Protein AF-A0A842TI03-F1 (afdb_monomer_lite)

Radius of gyration: 13.43 Å; chains: 1; bounding box: 39×19×41 Å

Foldseek 3Di:
DDDDPDDLVVLLVVVVVVCVVVVLVQADAAEAEAVRLCSQVVNCVVCVRNHPYYHYHNYDVDPPPPDD

Secondary structure (DSSP, 8-state):
-------HHHHHHHHHHHHHHTT--SPEEEEEETHHHHHHHHHHHH-GGGEEEEEEES--SS------

pLDDT: mean 90.11, std 12.47, range [51.38, 98.5]

Sequence (68 aa):
MTYYDYSMDIFVEDLNKLINFFNLQKEIFLCGISLSGMIAQNYVLKYPEKVKALILIASSAKADLKRS

Structure (mmCIF, N/CA/C/O backbone):
data_AF-A0A842TI03-F1
#
_entry.id   AF-A0A842TI03-F1
#
loop_
_atom_site.group_PDB
_atom_site.id
_atom_site.type_symbol
_atom_site.label_atom_id
_atom_site.label_alt_id
_atom_site.label_comp_id
_atom_site.label_asym_id
_atom_site.label_entity_id
_atom_site.label_seq_id
_atom_site.pdbx_PDB_ins_code
_atom_site.Cartn_x
_atom_site.Cartn_y
_atom_site.Cartn_z
_atom_site.occupancy
_atom_site.B_iso_or_equiv
_atom_site.auth_seq_id
_atom_site.auth_comp_id
_atom_site.auth_asym_id
_atom_site.auth_atom_id
_atom_site.pdbx_PDB_model_num
ATOM 1 N N . MET A 1 1 ? 30.703 -6.802 4.315 1.00 51.38 1 MET A N 1
ATOM 2 C CA . MET A 1 1 ? 29.629 -6.046 3.639 1.00 51.38 1 MET A CA 1
ATOM 3 C C . MET A 1 1 ? 28.399 -6.930 3.617 1.00 51.38 1 MET A C 1
ATOM 5 O O . MET A 1 1 ? 28.444 -7.968 2.974 1.00 51.38 1 MET A O 1
ATOM 9 N N . THR A 1 2 ? 27.360 -6.598 4.376 1.00 55.72 2 THR A N 1
ATOM 10 C CA . THR A 1 2 ? 26.084 -7.323 4.322 1.00 55.72 2 THR A CA 1
ATOM 11 C C . THR A 1 2 ? 25.328 -6.867 3.077 1.00 55.72 2 THR A C 1
ATOM 13 O O . THR A 1 2 ? 24.979 -5.693 2.971 1.00 55.72 2 THR A O 1
ATOM 16 N N . TYR A 1 3 ? 25.145 -7.766 2.111 1.00 58.88 3 TYR A N 1
ATOM 17 C CA . TYR A 1 3 ? 24.288 -7.530 0.951 1.00 58.88 3 TYR A CA 1
ATOM 18 C C . TYR A 1 3 ? 22.837 -7.572 1.445 1.00 58.88 3 TYR A C 1
ATOM 20 O O . TYR A 1 3 ? 22.432 -8.562 2.049 1.00 58.88 3 TYR A O 1
ATOM 28 N N . TYR A 1 4 ? 22.086 -6.487 1.267 1.00 65.00 4 TYR A N 1
ATOM 29 C CA . TYR A 1 4 ? 20.642 -6.511 1.478 1.00 65.00 4 TYR A CA 1
ATOM 30 C C . TYR A 1 4 ? 19.997 -6.895 0.155 1.00 65.00 4 TYR A C 1
ATOM 32 O O . TYR A 1 4 ? 20.145 -6.171 -0.832 1.00 65.00 4 TYR A O 1
ATOM 40 N N . ASP A 1 5 ? 19.294 -8.022 0.136 1.00 74.38 5 ASP A N 1
ATOM 41 C CA . ASP A 1 5 ? 18.477 -8.410 -1.007 1.00 74.38 5 ASP A CA 1
ATOM 42 C C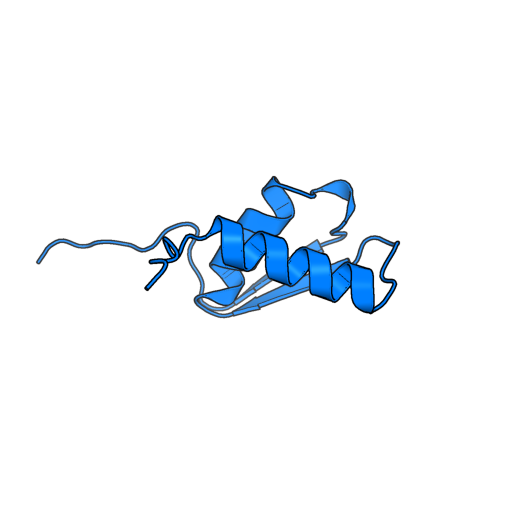 . ASP A 1 5 ? 17.305 -7.432 -1.116 1.00 74.38 5 ASP A C 1
ATOM 44 O O . ASP A 1 5 ? 16.294 -7.555 -0.424 1.00 74.38 5 ASP A O 1
ATOM 48 N N . TYR A 1 6 ? 17.471 -6.411 -1.960 1.00 77.38 6 TYR A N 1
ATOM 49 C CA . TYR A 1 6 ? 16.413 -5.453 -2.253 1.00 77.38 6 TYR A CA 1
ATOM 50 C C . TYR A 1 6 ? 15.216 -6.187 -2.852 1.00 77.38 6 TYR A C 1
ATOM 52 O O . TYR A 1 6 ? 15.295 -6.774 -3.932 1.00 77.38 6 TYR A O 1
ATOM 60 N N . SER A 1 7 ? 14.093 -6.124 -2.146 1.00 90.00 7 SER A N 1
ATOM 61 C CA . SER A 1 7 ? 12.848 -6.773 -2.534 1.00 90.00 7 SER A CA 1
ATOM 62 C C . SER A 1 7 ? 11.668 -5.820 -2.373 1.00 90.00 7 SER A C 1
ATOM 64 O O . SER A 1 7 ? 11.744 -4.804 -1.676 1.00 90.00 7 SER A O 1
ATOM 66 N N . MET A 1 8 ? 10.547 -6.161 -3.014 1.00 93.69 8 MET A N 1
ATOM 67 C CA . MET A 1 8 ? 9.295 -5.420 -2.845 1.00 93.69 8 MET A CA 1
ATOM 68 C C . MET A 1 8 ? 8.840 -5.401 -1.377 1.00 93.69 8 MET A C 1
ATOM 70 O O . MET A 1 8 ? 8.296 -4.398 -0.919 1.00 93.69 8 MET A O 1
ATOM 74 N N . ASP A 1 9 ? 9.125 -6.467 -0.625 1.00 93.94 9 ASP A N 1
ATOM 75 C CA . ASP A 1 9 ? 8.762 -6.569 0.789 1.00 93.94 9 ASP A CA 1
ATOM 76 C C . ASP A 1 9 ? 9.448 -5.503 1.643 1.00 93.94 9 ASP A C 1
ATOM 78 O O . ASP A 1 9 ? 8.821 -4.965 2.552 1.00 93.94 9 ASP A O 1
ATOM 82 N N . ILE A 1 10 ? 10.697 -5.136 1.333 1.00 94.88 10 ILE A N 1
ATOM 83 C CA . ILE A 1 10 ? 11.402 -4.074 2.067 1.00 94.88 10 ILE A CA 1
ATOM 84 C C . ILE A 1 10 ? 10.673 -2.737 1.896 1.00 94.88 10 ILE A C 1
ATOM 86 O O . ILE A 1 10 ? 10.418 -2.052 2.885 1.00 94.88 10 ILE A O 1
ATOM 90 N N . PHE A 1 11 ? 10.258 -2.392 0.672 1.00 95.56 11 PHE A N 1
ATOM 91 C CA . PHE A 1 11 ? 9.499 -1.162 0.427 1.00 95.56 11 PHE A CA 1
ATOM 92 C C . PHE A 1 11 ? 8.146 -1.152 1.150 1.00 95.56 11 PHE A C 1
ATOM 94 O O . PHE A 1 11 ? 7.739 -0.121 1.686 1.00 95.56 11 PHE A O 1
ATOM 101 N N . VAL A 1 12 ? 7.455 -2.294 1.182 1.00 97.19 12 VAL A N 1
ATOM 102 C CA . VAL A 1 12 ? 6.183 -2.449 1.904 1.00 97.19 12 VAL A CA 1
ATOM 103 C C . VAL A 1 12 ? 6.378 -2.268 3.410 1.00 97.19 12 VAL A C 1
ATOM 105 O O . VAL A 1 12 ? 5.596 -1.563 4.052 1.00 97.19 12 VAL A O 1
ATOM 108 N N . GLU A 1 13 ? 7.427 -2.860 3.980 1.00 96.81 13 GLU A N 1
ATOM 109 C CA . GLU A 1 13 ? 7.715 -2.738 5.409 1.00 96.81 13 GLU A CA 1
ATOM 110 C C . GLU A 1 13 ? 8.150 -1.332 5.806 1.00 96.81 13 GLU A C 1
ATOM 112 O O . GLU A 1 13 ? 7.715 -0.827 6.841 1.00 96.81 13 GLU A O 1
ATOM 117 N N . ASP A 1 14 ? 8.953 -0.659 4.989 1.00 96.31 14 ASP A N 1
ATOM 118 C CA . ASP A 1 14 ? 9.360 0.714 5.277 1.00 96.31 14 ASP A CA 1
ATOM 119 C C . ASP A 1 14 ? 8.185 1.692 5.170 1.00 96.31 14 ASP A C 1
ATOM 121 O O . ASP A 1 14 ? 8.044 2.573 6.023 1.00 96.31 14 ASP A O 1
ATOM 125 N N . LEU A 1 15 ? 7.265 1.481 4.221 1.00 96.88 15 LEU A N 1
ATOM 126 C CA . LEU A 1 15 ? 5.996 2.211 4.185 1.00 96.88 15 LEU A CA 1
ATOM 127 C C . LEU A 1 15 ? 5.174 1.970 5.463 1.00 96.88 15 LEU A C 1
ATOM 129 O O . LEU A 1 15 ? 4.655 2.922 6.047 1.00 96.88 15 LEU A O 1
ATOM 133 N N . ASN A 1 16 ? 5.098 0.726 5.949 1.00 96.56 16 ASN A N 1
ATOM 134 C CA . ASN A 1 16 ? 4.401 0.406 7.198 1.00 96.56 16 ASN A CA 1
ATOM 135 C C . ASN A 1 16 ? 5.023 1.121 8.402 1.00 96.56 16 ASN A C 1
ATOM 137 O O . ASN A 1 16 ? 4.307 1.694 9.223 1.00 96.56 16 ASN A O 1
ATOM 141 N N . LYS A 1 17 ? 6.358 1.114 8.503 1.00 96.50 17 LYS A N 1
ATOM 142 C CA . LYS A 1 17 ? 7.085 1.823 9.563 1.00 96.50 17 LYS A CA 1
ATOM 143 C C . LYS A 1 17 ? 6.801 3.317 9.515 1.00 96.50 17 LYS A C 1
ATOM 145 O O . LYS A 1 17 ? 6.576 3.903 10.567 1.00 96.50 17 LYS A O 1
ATOM 150 N N . LEU A 1 18 ? 6.757 3.917 8.326 1.00 95.88 18 LEU A N 1
ATOM 151 C CA . LEU A 1 18 ? 6.451 5.337 8.160 1.00 95.88 18 LEU A CA 1
ATOM 152 C C . LEU A 1 18 ? 5.021 5.672 8.609 1.00 95.88 18 LEU A C 1
ATOM 154 O O . LEU A 1 18 ? 4.815 6.616 9.366 1.00 95.88 18 LEU A O 1
ATOM 158 N N . ILE A 1 19 ? 4.039 4.869 8.196 1.00 95.12 19 ILE A N 1
ATOM 159 C CA . ILE A 1 19 ? 2.630 5.020 8.597 1.00 95.12 19 ILE 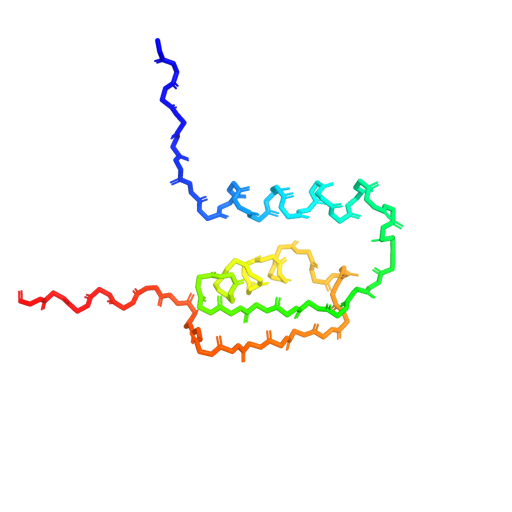A CA 1
ATOM 160 C C . ILE A 1 19 ? 2.487 4.913 10.122 1.00 95.12 19 ILE A C 1
ATOM 162 O O . ILE A 1 19 ? 1.826 5.747 10.745 1.00 95.12 19 ILE A O 1
ATOM 166 N N . ASN A 1 20 ? 3.152 3.927 10.734 1.00 94.38 20 ASN A N 1
ATOM 167 C CA . ASN A 1 20 ? 3.147 3.746 12.184 1.00 94.38 20 ASN A CA 1
ATOM 168 C C . ASN A 1 20 ? 3.879 4.888 12.905 1.00 94.38 20 ASN A C 1
ATOM 170 O O . ASN A 1 20 ? 3.406 5.338 13.942 1.00 94.38 20 ASN A O 1
ATOM 174 N N . PHE A 1 21 ? 4.994 5.385 12.360 1.00 96.06 21 PHE A N 1
ATOM 175 C CA . PHE A 1 21 ? 5.747 6.512 12.920 1.00 96.06 21 PHE A CA 1
ATOM 176 C C . PHE A 1 21 ? 4.894 7.783 13.004 1.00 96.06 21 PHE A C 1
ATOM 178 O O . PHE A 1 21 ? 4.947 8.501 13.999 1.00 96.06 21 PHE A O 1
ATOM 185 N N . PHE A 1 22 ? 4.048 8.027 12.001 1.00 94.38 22 PHE A N 1
ATOM 186 C CA . PHE A 1 22 ? 3.082 9.127 12.019 1.00 94.38 22 PHE A CA 1
ATOM 187 C C . PHE A 1 22 ? 1.809 8.832 12.832 1.00 94.38 22 PHE A C 1
ATOM 189 O O . PHE A 1 22 ? 0.877 9.635 12.811 1.00 94.38 22 PHE A O 1
ATOM 196 N N . ASN A 1 23 ? 1.745 7.708 13.557 1.00 91.62 23 ASN A N 1
ATOM 197 C CA . ASN A 1 23 ? 0.582 7.274 14.337 1.00 91.62 23 ASN A CA 1
ATOM 198 C C . ASN A 1 23 ? -0.732 7.274 13.534 1.00 91.62 23 ASN A C 1
ATOM 200 O O . ASN A 1 23 ? -1.814 7.547 14.065 1.00 91.62 23 ASN A O 1
ATOM 204 N N . LEU A 1 24 ? -0.662 6.922 12.250 1.00 88.31 24 LEU A N 1
ATOM 205 C CA . LEU A 1 24 ? -1.839 6.749 11.405 1.00 88.31 24 LEU A CA 1
ATOM 206 C C . LEU A 1 24 ? -2.478 5.387 11.719 1.00 88.31 24 LEU A C 1
ATOM 208 O O . LEU A 1 24 ? -2.335 4.421 10.981 1.00 88.31 24 LEU A O 1
ATOM 212 N N . GLN A 1 25 ? -3.142 5.298 12.874 1.00 73.38 25 GLN A N 1
ATOM 213 C CA . GLN A 1 25 ? -3.753 4.062 13.389 1.00 73.38 25 GLN A CA 1
ATOM 214 C C . GLN A 1 25 ? -5.127 3.747 12.775 1.00 73.38 25 GLN A C 1
ATOM 216 O O . GLN A 1 25 ? -5.731 2.726 13.093 1.00 73.38 25 GLN A O 1
ATOM 221 N N . LYS A 1 26 ? -5.645 4.638 11.927 1.00 81.75 26 LYS A N 1
ATOM 222 C CA . LYS A 1 26 ? -6.900 4.458 11.190 1.00 81.75 26 LYS A CA 1
ATOM 223 C C . LYS A 1 26 ? -6.601 4.078 9.746 1.00 81.75 26 LYS A C 1
ATOM 225 O O . LYS A 1 26 ? -5.495 4.301 9.263 1.00 81.75 26 LYS A O 1
ATOM 230 N N . GLU A 1 27 ? -7.621 3.596 9.047 1.00 92.62 27 GLU A N 1
ATOM 231 C CA . GLU A 1 27 ? -7.540 3.359 7.611 1.00 92.62 27 GLU A CA 1
ATOM 232 C C . GLU A 1 27 ? -7.155 4.643 6.850 1.00 92.62 27 GLU A C 1
ATOM 234 O O . GLU A 1 27 ? -7.818 5.680 6.979 1.00 92.62 27 GLU A O 1
ATOM 239 N N . ILE A 1 28 ? -6.094 4.581 6.043 1.00 95.81 28 ILE A N 1
ATOM 240 C CA . ILE A 1 28 ? -5.604 5.711 5.242 1.00 95.81 28 ILE A CA 1
ATOM 241 C C . ILE A 1 28 ? -6.126 5.659 3.803 1.00 95.81 28 ILE A C 1
ATOM 243 O O . ILE A 1 28 ? -6.457 4.597 3.278 1.00 95.81 28 ILE A O 1
ATOM 247 N N . PHE A 1 29 ? -6.145 6.810 3.131 1.00 97.31 29 PHE A N 1
ATOM 248 C CA . PHE A 1 29 ? -6.222 6.863 1.671 1.00 97.31 29 PHE A CA 1
ATOM 249 C C . PHE A 1 29 ? -4.801 6.767 1.122 1.00 97.31 29 PHE A C 1
ATOM 251 O O . PHE A 1 29 ? -3.994 7.669 1.343 1.00 97.31 29 PHE A O 1
ATOM 258 N N . LEU A 1 30 ? -4.486 5.672 0.433 1.00 97.56 30 LEU A N 1
ATOM 259 C CA . LEU A 1 30 ? -3.146 5.423 -0.084 1.00 97.56 30 LEU A CA 1
ATOM 260 C C . LEU A 1 30 ? -3.099 5.730 -1.582 1.00 97.56 30 LEU A C 1
ATOM 262 O O . LEU A 1 30 ? -3.845 5.144 -2.361 1.00 97.56 30 LEU A O 1
ATOM 266 N N . CYS A 1 31 ? -2.220 6.642 -1.994 1.00 97.88 31 CYS A N 1
ATOM 267 C CA . CYS A 1 31 ? -2.010 6.990 -3.399 1.00 97.88 31 CYS A CA 1
ATOM 268 C C . CYS A 1 31 ? -0.603 6.578 -3.838 1.00 97.88 31 CYS A C 1
ATOM 270 O O . CYS A 1 31 ? 0.374 6.908 -3.167 1.00 97.88 31 CYS A O 1
ATOM 272 N N . GLY A 1 32 ? -0.504 5.871 -4.964 1.00 97.75 32 GLY A N 1
ATOM 273 C CA . GLY A 1 32 ? 0.762 5.443 -5.549 1.00 97.75 32 GLY A CA 1
ATOM 274 C C . GLY A 1 32 ? 0.852 5.782 -7.037 1.00 97.75 32 GLY A C 1
ATOM 275 O O . GLY A 1 32 ? -0.094 5.570 -7.798 1.00 97.75 32 GLY A O 1
ATOM 276 N N . ILE A 1 33 ? 2.016 6.281 -7.455 1.00 97.69 33 ILE A N 1
ATOM 277 C CA . ILE A 1 33 ? 2.337 6.653 -8.833 1.00 97.69 33 ILE A CA 1
ATOM 278 C C . ILE A 1 33 ? 3.522 5.833 -9.347 1.00 97.69 33 ILE A C 1
ATOM 280 O O . ILE A 1 33 ? 4.531 5.691 -8.655 1.00 97.69 33 ILE A O 1
ATOM 284 N N . SER A 1 34 ? 3.430 5.302 -10.570 1.00 95.44 34 SER A N 1
ATOM 285 C CA . SER A 1 34 ? 4.516 4.518 -11.178 1.00 95.44 34 SER A CA 1
ATOM 286 C C . SER A 1 34 ? 4.960 3.372 -10.250 1.00 95.44 34 SER A C 1
ATOM 288 O O . SER A 1 34 ? 4.124 2.559 -9.851 1.00 95.44 34 SER A O 1
ATOM 290 N N . LEU A 1 35 ? 6.226 3.305 -9.834 1.00 95.31 35 LEU A N 1
ATOM 291 C CA . LEU A 1 35 ? 6.715 2.288 -8.898 1.00 95.31 35 LEU A CA 1
ATOM 292 C C . LEU A 1 35 ? 5.980 2.304 -7.548 1.00 95.31 35 LEU A C 1
ATOM 294 O O . LEU A 1 35 ? 5.672 1.240 -7.012 1.00 95.31 35 LEU A O 1
ATOM 298 N N . SER A 1 36 ? 5.649 3.475 -6.995 1.00 96.25 36 SER A N 1
ATOM 299 C CA . SER A 1 36 ? 4.958 3.517 -5.700 1.00 96.25 36 SER A CA 1
ATOM 300 C C . SER A 1 36 ? 3.525 3.000 -5.789 1.00 96.25 36 SER A C 1
ATOM 302 O O . SER A 1 36 ? 2.993 2.543 -4.784 1.00 96.25 36 SER A O 1
ATOM 304 N N . GLY A 1 37 ? 2.929 2.954 -6.986 1.00 97.50 37 GLY A N 1
ATOM 305 C CA . GLY A 1 37 ? 1.684 2.223 -7.226 1.00 97.50 37 GLY A CA 1
ATOM 306 C C . GLY A 1 37 ? 1.849 0.707 -7.084 1.00 97.50 37 GLY A C 1
ATOM 307 O O . GLY A 1 37 ? 0.973 0.053 -6.521 1.00 97.50 37 GLY A O 1
ATOM 308 N N . MET A 1 38 ? 2.982 0.135 -7.506 1.00 96.88 38 MET A N 1
ATOM 309 C CA . MET A 1 38 ? 3.292 -1.284 -7.271 1.00 96.88 38 MET A CA 1
ATOM 310 C C . MET A 1 38 ? 3.491 -1.552 -5.777 1.00 96.88 38 MET A C 1
ATOM 312 O O . MET A 1 38 ? 2.932 -2.508 -5.242 1.00 96.88 38 MET A O 1
ATOM 316 N N . ILE A 1 39 ? 4.237 -0.682 -5.092 1.00 97.44 39 ILE A N 1
ATOM 317 C CA . ILE A 1 39 ? 4.459 -0.776 -3.642 1.00 97.44 39 ILE A CA 1
ATOM 318 C C . ILE A 1 39 ? 3.121 -0.685 -2.898 1.00 97.44 39 ILE A C 1
ATOM 320 O O . ILE A 1 39 ? 2.826 -1.536 -2.066 1.00 97.44 39 ILE A O 1
ATOM 324 N N . ALA A 1 40 ? 2.278 0.293 -3.239 1.00 98.00 40 ALA A N 1
ATOM 325 C CA . ALA A 1 40 ? 0.979 0.501 -2.608 1.00 98.00 40 ALA A CA 1
ATOM 326 C C . ALA A 1 40 ? 0.028 -0.692 -2.800 1.00 98.00 40 ALA A C 1
ATOM 328 O O . ALA A 1 40 ? -0.650 -1.083 -1.854 1.00 98.00 40 ALA A O 1
ATOM 329 N N . GLN A 1 41 ? 0.017 -1.322 -3.981 1.00 97.81 41 GLN A N 1
ATOM 330 C CA . GLN A 1 41 ? -0.736 -2.563 -4.206 1.00 97.81 41 GLN A CA 1
ATOM 331 C C . GLN A 1 41 ? -0.255 -3.695 -3.285 1.00 97.81 41 GLN A C 1
ATOM 333 O O . GLN A 1 41 ? -1.074 -4.339 -2.634 1.00 97.81 41 GLN A O 1
ATOM 338 N N . ASN A 1 42 ? 1.061 -3.914 -3.181 1.00 97.81 42 ASN A N 1
ATOM 339 C CA . ASN A 1 42 ? 1.615 -4.942 -2.292 1.00 97.81 42 ASN A CA 1
ATOM 340 C C . ASN A 1 42 ? 1.360 -4.621 -0.809 1.00 97.81 42 ASN A C 1
ATOM 342 O O . ASN A 1 42 ? 1.088 -5.525 -0.022 1.00 97.81 42 ASN A O 1
ATOM 346 N N . TYR A 1 43 ? 1.373 -3.340 -0.433 1.00 97.81 43 TYR A N 1
ATOM 347 C CA . TYR A 1 43 ? 1.034 -2.896 0.916 1.00 97.81 43 TYR A CA 1
ATOM 348 C C . TYR A 1 43 ? -0.414 -3.227 1.281 1.00 97.81 43 TYR A C 1
ATOM 350 O O . TYR A 1 43 ? -0.654 -3.807 2.334 1.00 97.81 43 TYR A O 1
ATOM 358 N N . VAL A 1 44 ? -1.371 -2.920 0.398 1.00 97.69 44 VAL A N 1
ATOM 359 C CA . VAL A 1 44 ? -2.797 -3.221 0.619 1.00 97.69 44 VAL A CA 1
ATOM 360 C C . VAL A 1 44 ? -3.044 -4.723 0.734 1.00 97.69 44 VAL A C 1
ATOM 362 O O . VAL A 1 44 ? -3.848 -5.143 1.556 1.00 97.69 44 VAL A O 1
ATOM 365 N N . LEU A 1 45 ? -2.339 -5.544 -0.048 1.00 97.69 45 LEU A N 1
ATOM 366 C CA . LEU A 1 45 ? -2.454 -7.002 0.058 1.00 97.69 45 LEU A CA 1
ATOM 367 C C . LEU A 1 45 ? -1.943 -7.537 1.403 1.00 97.69 45 LEU A C 1
ATOM 369 O O . LEU A 1 45 ? -2.463 -8.538 1.890 1.00 97.69 45 LEU A O 1
ATOM 373 N N . LYS A 1 46 ? -0.934 -6.888 1.993 1.00 97.62 46 LYS A N 1
ATOM 374 C CA . LYS A 1 46 ? -0.328 -7.308 3.263 1.00 97.62 46 LYS A CA 1
ATOM 375 C C . LYS A 1 46 ? -1.039 -6.746 4.498 1.00 97.62 46 LYS A C 1
ATOM 377 O O . LYS A 1 46 ? -1.116 -7.443 5.504 1.00 97.62 46 LYS A O 1
ATOM 382 N N . TYR A 1 47 ? -1.542 -5.515 4.415 1.00 96.69 47 TYR A N 1
ATOM 383 C CA . TYR A 1 47 ? -2.189 -4.770 5.503 1.00 96.69 47 TYR A CA 1
ATOM 384 C C . TYR A 1 47 ? -3.550 -4.194 5.057 1.00 96.69 47 TYR A C 1
ATOM 386 O O . TYR A 1 47 ? -3.729 -2.968 5.051 1.00 96.69 47 TYR A O 1
ATOM 394 N N . PRO A 1 48 ? -4.510 -5.035 4.623 1.00 96.06 48 PRO A N 1
ATOM 395 C CA . PRO A 1 48 ? -5.782 -4.572 4.062 1.00 96.06 48 PRO A CA 1
ATOM 396 C C . PRO A 1 48 ? -6.601 -3.732 5.050 1.00 96.06 48 PRO A C 1
ATOM 398 O O . PRO A 1 48 ? -7.285 -2.800 4.644 1.00 96.06 48 PRO A O 1
ATOM 401 N N . GLU A 1 49 ? -6.484 -4.001 6.350 1.00 95.50 49 GLU A N 1
ATOM 402 C CA . GLU A 1 49 ? -7.164 -3.280 7.429 1.00 95.50 49 GLU A CA 1
ATOM 403 C C . GLU A 1 49 ? -6.641 -1.855 7.656 1.00 95.50 49 GLU A C 1
ATOM 405 O O . GLU A 1 49 ? -7.242 -1.084 8.402 1.00 95.50 49 GLU A O 1
ATOM 410 N N . LYS A 1 50 ? -5.507 -1.495 7.043 1.00 95.69 50 LYS A N 1
ATOM 411 C CA . LYS A 1 50 ? -4.888 -0.173 7.191 1.00 95.69 50 LYS A CA 1
ATOM 412 C C . LYS A 1 50 ? -5.240 0.790 6.066 1.00 95.69 50 LYS A C 1
ATOM 414 O O . LYS A 1 50 ? -4.871 1.960 6.153 1.00 95.69 50 LYS A O 1
ATOM 419 N N . VAL A 1 51 ? -5.936 0.353 5.015 1.00 97.19 51 VAL A N 1
ATOM 420 C CA . VAL A 1 51 ? -6.174 1.175 3.821 1.00 97.19 51 VAL A CA 1
ATOM 421 C C . VAL A 1 51 ? -7.655 1.228 3.474 1.00 97.19 51 VAL A C 1
ATOM 423 O O . VAL A 1 51 ? -8.251 0.238 3.072 1.00 97.19 51 VAL A O 1
ATOM 426 N N . LYS A 1 52 ? -8.227 2.433 3.542 1.00 97.56 52 LYS A N 1
ATOM 427 C CA . LYS A 1 52 ? -9.637 2.699 3.233 1.00 97.56 52 LYS A CA 1
ATOM 428 C C . LYS A 1 52 ? -9.910 2.677 1.735 1.00 97.56 52 LYS A C 1
ATOM 430 O O . LYS A 1 52 ? -10.972 2.261 1.284 1.00 97.56 52 LYS A O 1
ATOM 435 N N . ALA A 1 53 ? -8.968 3.216 0.967 1.00 97.44 53 ALA A N 1
ATOM 436 C CA . ALA A 1 53 ? -9.028 3.255 -0.483 1.00 97.44 53 ALA A CA 1
ATOM 437 C C . ALA A 1 53 ? -7.622 3.390 -1.070 1.00 97.44 53 ALA A C 1
ATOM 439 O O . ALA A 1 53 ? -6.748 4.036 -0.485 1.00 97.44 53 ALA A O 1
ATOM 440 N N . LEU A 1 54 ? -7.443 2.805 -2.252 1.00 98.12 54 LEU A N 1
ATOM 441 C CA . LEU A 1 54 ? -6.202 2.816 -3.014 1.00 98.12 54 LEU A CA 1
ATOM 442 C C . LEU A 1 54 ? -6.397 3.607 -4.314 1.00 98.12 54 LEU A C 1
ATOM 444 O O . LEU A 1 54 ? -7.315 3.326 -5.082 1.00 98.12 54 LEU A O 1
ATOM 448 N N . ILE A 1 55 ? -5.516 4.572 -4.570 1.00 98.50 55 ILE A N 1
ATOM 449 C CA . ILE A 1 55 ? -5.471 5.363 -5.804 1.00 98.50 55 ILE A CA 1
ATOM 450 C C . ILE A 1 55 ? -4.203 4.978 -6.567 1.00 98.50 55 ILE A C 1
ATOM 452 O O . ILE A 1 55 ? -3.098 5.073 -6.031 1.00 98.50 55 ILE A O 1
ATOM 456 N N . LEU A 1 56 ? -4.363 4.553 -7.821 1.00 98.31 56 LEU A N 1
ATOM 457 C CA . LEU A 1 56 ? -3.265 4.119 -8.684 1.00 98.31 56 LEU A CA 1
ATOM 458 C C . LEU A 1 56 ? -3.144 5.037 -9.894 1.00 98.31 56 LEU A C 1
ATOM 460 O O . LEU A 1 56 ? -4.108 5.235 -10.631 1.00 98.31 56 LEU A O 1
ATOM 464 N N . ILE A 1 57 ? -1.944 5.572 -10.108 1.00 98.06 57 ILE A N 1
ATOM 465 C CA . ILE A 1 57 ? -1.655 6.507 -11.195 1.00 98.06 57 ILE A CA 1
ATOM 466 C C . ILE A 1 57 ? -0.477 5.970 -12.007 1.00 98.06 57 ILE A C 1
ATOM 468 O O . ILE A 1 57 ? 0.614 5.785 -11.472 1.00 98.06 57 ILE A O 1
ATOM 472 N N . ALA A 1 58 ? -0.686 5.728 -13.305 1.00 96.81 58 ALA A N 1
ATOM 473 C CA . ALA A 1 58 ? 0.366 5.316 -14.243 1.00 96.81 58 ALA A CA 1
ATOM 474 C C . ALA A 1 58 ? 1.265 4.175 -13.708 1.00 96.81 58 ALA A C 1
ATOM 476 O O . ALA A 1 58 ? 2.489 4.259 -13.762 1.00 96.81 58 ALA A O 1
ATOM 477 N N . SER A 1 59 ? 0.653 3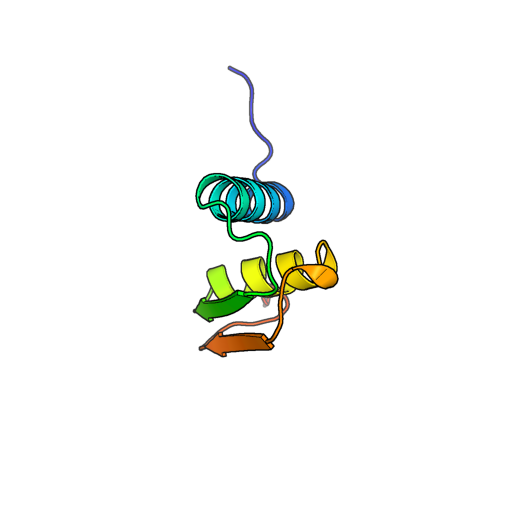.137 -13.134 1.00 95.62 59 SER A N 1
ATOM 478 C CA . SER A 1 59 ? 1.336 1.997 -12.513 1.00 95.62 59 SER A CA 1
ATOM 479 C C . SER A 1 59 ? 0.819 0.673 -13.087 1.00 95.62 59 SER A C 1
ATOM 481 O O . SER A 1 59 ? -0.141 0.654 -13.857 1.00 95.62 59 SER A O 1
ATOM 483 N N . SER A 1 60 ? 1.444 -0.438 -12.707 1.00 94.00 60 SER A N 1
AT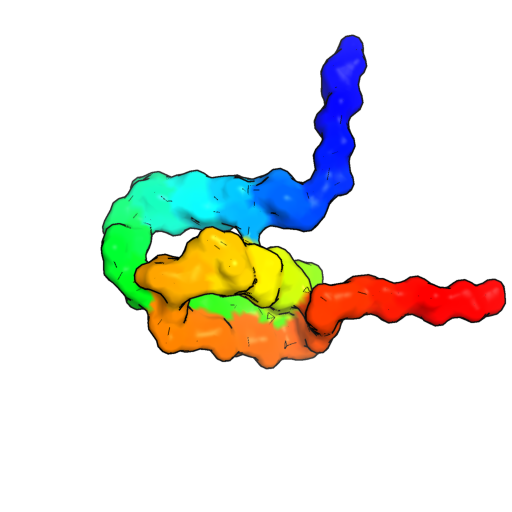OM 484 C CA . SER A 1 60 ? 1.055 -1.801 -13.074 1.00 94.00 60 SER A CA 1
ATOM 485 C C . SER A 1 60 ? 1.059 -2.707 -11.841 1.00 94.00 60 SER A C 1
ATOM 487 O O . SER A 1 60 ? 1.584 -2.345 -10.793 1.00 94.00 60 SER A O 1
ATOM 489 N N . ALA A 1 61 ? 0.464 -3.898 -11.928 1.00 91.12 61 ALA A N 1
ATOM 490 C CA . ALA A 1 61 ? 0.517 -4.870 -10.828 1.00 91.12 61 ALA A CA 1
ATOM 491 C C . ALA A 1 61 ? 1.883 -5.578 -10.734 1.00 91.12 61 ALA A C 1
ATOM 493 O O . ALA A 1 61 ? 2.285 -6.051 -9.672 1.00 91.12 61 ALA A O 1
ATOM 494 N N . LYS A 1 62 ? 2.597 -5.673 -11.861 1.00 87.50 62 LYS A N 1
ATOM 495 C CA . LYS A 1 62 ? 3.911 -6.310 -12.007 1.00 87.50 62 LYS A CA 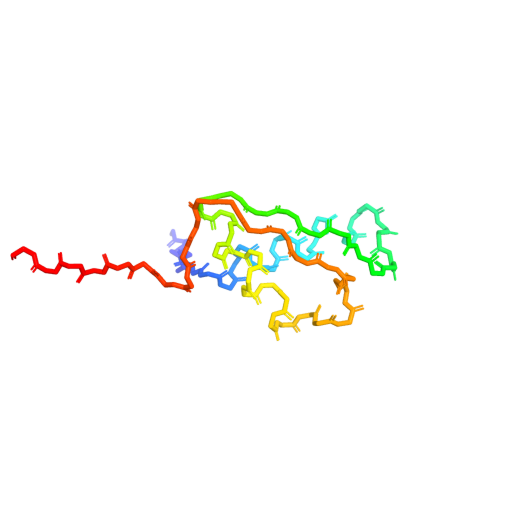1
ATOM 496 C C . LYS A 1 62 ? 4.720 -5.555 -13.057 1.00 87.50 62 LYS A C 1
ATOM 498 O O . LYS A 1 62 ? 4.139 -4.943 -13.955 1.00 87.50 62 LYS A O 1
ATOM 503 N N . ALA A 1 63 ? 6.044 -5.612 -12.957 1.00 83.12 63 ALA A N 1
ATOM 504 C CA . ALA A 1 63 ? 6.910 -5.106 -14.013 1.00 83.12 63 ALA A CA 1
ATOM 505 C C . ALA A 1 63 ? 6.735 -5.989 -15.255 1.00 83.12 63 ALA A C 1
ATOM 507 O O . ALA A 1 63 ? 6.914 -7.207 -15.175 1.00 83.12 63 ALA A O 1
ATOM 508 N N . ASP A 1 64 ? 6.353 -5.387 -16.379 1.00 79.00 64 ASP A N 1
ATOM 509 C CA . ASP A 1 64 ? 6.261 -6.107 -17.644 1.00 79.00 64 ASP A CA 1
ATOM 510 C C . ASP A 1 64 ? 7.678 -6.291 -18.195 1.00 79.00 64 ASP A C 1
ATOM 512 O O . ASP A 1 64 ? 8.283 -5.375 -18.752 1.00 79.00 64 ASP A O 1
ATOM 516 N N . LEU A 1 65 ? 8.244 -7.477 -17.980 1.00 72.12 65 LEU A N 1
ATOM 517 C CA . LEU A 1 65 ? 9.502 -7.875 -18.596 1.00 72.12 65 LEU A CA 1
ATOM 518 C C . LEU A 1 65 ? 9.197 -8.368 -20.012 1.00 72.12 65 LEU A C 1
ATOM 520 O O . LEU A 1 65 ? 9.281 -9.566 -20.289 1.00 72.12 65 LEU A O 1
ATOM 524 N N . LYS A 1 66 ? 8.849 -7.460 -20.929 1.00 63.59 66 LYS A N 1
ATOM 525 C CA . LYS A 1 66 ? 8.962 -7.786 -22.353 1.00 63.59 66 LYS A CA 1
ATOM 526 C C . LYS A 1 66 ? 10.437 -8.034 -22.644 1.00 63.59 66 LYS A C 1
ATOM 528 O O . LYS A 1 66 ? 11.220 -7.097 -22.770 1.00 63.59 66 LYS A O 1
ATOM 533 N N . ARG A 1 67 ? 10.812 -9.315 -22.696 1.00 55.94 67 ARG A N 1
ATOM 534 C CA . ARG A 1 67 ? 12.069 -9.759 -23.297 1.00 55.94 67 ARG A CA 1
ATOM 535 C C . ARG A 1 67 ? 12.034 -9.306 -24.755 1.00 55.94 67 ARG A C 1
ATOM 537 O O . ARG A 1 67 ? 11.194 -9.791 -25.511 1.00 55.94 67 ARG A O 1
ATOM 544 N N . SER A 1 68 ? 12.870 -8.323 -25.079 1.00 57.81 68 SER A N 1
ATOM 545 C CA . SER A 1 68 ? 13.255 -7.992 -26.453 1.00 57.81 68 SER A CA 1
AT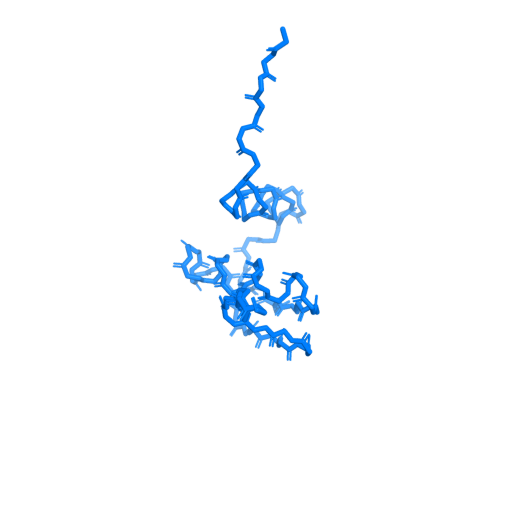OM 546 C C . SER A 1 68 ? 13.894 -9.196 -27.124 1.00 57.81 68 SER A C 1
ATOM 548 O O . SER A 1 68 ? 14.724 -9.833 -26.430 1.00 57.81 68 SER A O 1
#